Protein AF-A0A5S4TPU6-F1 (afdb_monomer_lite)

pLDDT: mean 85.62, std 13.24, range [44.97, 97.5]

Structure (mmCIF, N/CA/C/O backbone):
data_AF-A0A5S4TPU6-F1
#
_entry.id   AF-A0A5S4TPU6-F1
#
loop_
_atom_site.group_PDB
_atom_site.id
_atom_site.type_symbol
_atom_site.label_atom_id
_atom_site.label_alt_id
_atom_site.label_comp_id
_atom_site.label_asym_id
_atom_site.label_entity_id
_atom_site.label_seq_id
_atom_site.pdbx_PDB_ins_code
_atom_site.Cartn_x
_atom_site.Cartn_y
_atom_site.Cartn_z
_atom_site.occupancy
_atom_site.B_iso_or_equiv
_atom_site.auth_seq_id
_atom_site.auth_comp_id
_atom_site.auth_asym_id
_atom_site.auth_atom_id
_atom_site.pdbx_PDB_model_num
ATOM 1 N N . GLY A 1 1 ? 28.440 6.833 -32.312 1.00 66.94 1 GLY A N 1
ATOM 2 C CA . GLY A 1 1 ? 27.667 8.102 -32.293 1.00 66.94 1 GLY A CA 1
ATOM 3 C C . GLY A 1 1 ? 26.388 7.965 -33.109 1.00 66.94 1 GLY A C 1
ATOM 4 O O . GLY A 1 1 ? 26.181 6.898 -33.676 1.00 66.94 1 GLY A O 1
ATOM 5 N N . LEU A 1 2 ? 25.539 9.002 -33.156 1.00 77.88 2 LEU A N 1
ATOM 6 C CA . LEU A 1 2 ? 24.430 9.099 -34.122 1.00 77.88 2 LEU A CA 1
ATOM 7 C C . LEU A 1 2 ? 24.938 9.774 -35.398 1.00 77.88 2 LEU A C 1
ATOM 9 O O . LEU A 1 2 ? 25.618 10.795 -35.313 1.00 77.88 2 LEU A O 1
ATOM 13 N N . VAL A 1 3 ? 24.615 9.210 -36.559 1.00 82.69 3 VAL A N 1
ATOM 14 C CA . VAL A 1 3 ? 24.991 9.756 -37.869 1.00 82.69 3 VAL A CA 1
ATOM 15 C C . VAL A 1 3 ? 23.750 9.822 -38.749 1.00 82.69 3 VAL A C 1
ATOM 17 O O . VAL A 1 3 ? 23.007 8.849 -38.857 1.00 82.69 3 VAL A O 1
ATOM 20 N N . VAL A 1 4 ? 23.534 10.972 -39.381 1.00 83.69 4 VAL A N 1
ATOM 21 C CA . VAL A 1 4 ? 22.499 11.158 -40.403 1.00 83.69 4 VAL A CA 1
ATOM 22 C C . VAL A 1 4 ? 23.196 11.107 -41.756 1.00 83.69 4 VAL A C 1
ATOM 24 O O . VAL A 1 4 ? 24.053 11.944 -42.033 1.00 83.69 4 VAL A O 1
ATOM 27 N N . ALA A 1 5 ? 22.847 10.131 -42.588 1.00 83.25 5 ALA A N 1
ATOM 28 C CA . ALA A 1 5 ? 23.195 10.147 -44.001 1.00 83.25 5 ALA A CA 1
ATOM 29 C C . ALA A 1 5 ? 22.017 10.742 -44.773 1.00 83.25 5 ALA A C 1
ATOM 31 O O . ALA A 1 5 ? 20.933 10.161 -44.790 1.00 83.25 5 ALA A O 1
ATOM 32 N N . GLU A 1 6 ? 22.226 11.906 -45.377 1.00 81.94 6 GLU A N 1
ATOM 33 C CA . GLU A 1 6 ? 21.249 12.572 -46.236 1.00 81.94 6 GLU A CA 1
ATOM 34 C C . GLU A 1 6 ? 21.681 12.385 -47.691 1.00 81.94 6 GLU A C 1
ATOM 36 O O . GLU A 1 6 ? 22.772 12.800 -48.087 1.00 81.94 6 GLU A O 1
ATOM 41 N N . PHE A 1 7 ? 20.858 11.690 -48.471 1.00 75.25 7 PHE A N 1
ATOM 42 C CA . PHE A 1 7 ? 21.097 11.508 -49.896 1.00 75.25 7 PHE A CA 1
ATOM 43 C C . PHE A 1 7 ? 20.724 12.780 -50.654 1.00 75.25 7 PHE A C 1
ATOM 45 O O . PHE A 1 7 ? 19.767 13.467 -50.296 1.00 75.25 7 PHE A O 1
ATOM 52 N N . ALA A 1 8 ? 21.467 13.062 -51.728 1.00 73.62 8 ALA A N 1
ATOM 53 C CA . ALA A 1 8 ? 21.097 14.108 -52.673 1.00 73.62 8 ALA A CA 1
ATOM 54 C C . ALA A 1 8 ? 19.672 13.874 -53.198 1.00 73.62 8 ALA A C 1
ATOM 56 O O . ALA A 1 8 ? 19.247 12.726 -53.361 1.00 73.62 8 ALA A O 1
ATOM 57 N N . ASP A 1 9 ? 18.962 14.969 -53.463 1.00 71.38 9 ASP A N 1
ATOM 58 C CA . ASP A 1 9 ? 17.591 14.943 -53.959 1.00 71.38 9 ASP A CA 1
ATOM 59 C C . ASP A 1 9 ? 17.445 13.993 -55.150 1.00 71.38 9 ASP A C 1
ATOM 61 O O . ASP A 1 9 ? 18.171 14.084 -56.147 1.00 71.38 9 ASP A O 1
ATOM 65 N N . ARG A 1 10 ? 16.489 13.064 -55.051 1.00 63.84 10 ARG A N 1
ATOM 66 C CA . ARG A 1 10 ? 16.113 12.254 -56.208 1.00 63.84 10 ARG A CA 1
ATOM 67 C C . ARG A 1 10 ? 15.427 13.151 -57.242 1.00 63.84 10 ARG A C 1
ATOM 69 O O . ARG A 1 10 ? 14.552 13.931 -56.864 1.00 63.84 10 ARG A O 1
ATOM 76 N N . PRO A 1 11 ? 15.768 13.031 -58.538 1.00 63.28 11 PRO A N 1
ATOM 77 C CA . PRO A 1 11 ? 15.038 13.743 -59.575 1.00 63.28 11 PRO A CA 1
ATOM 78 C C . PRO A 1 11 ? 13.567 13.318 -59.535 1.00 63.28 11 PRO A C 1
ATOM 80 O O . PRO A 1 11 ? 13.260 12.125 -59.476 1.00 63.28 11 PRO A O 1
ATOM 83 N N . LEU A 1 12 ? 12.669 14.304 -59.537 1.00 65.44 12 LEU A N 1
ATOM 84 C CA . LEU A 1 12 ? 11.228 14.073 -59.546 1.00 65.44 12 LEU A CA 1
ATOM 85 C C . LEU A 1 12 ? 10.822 13.273 -60.800 1.00 65.44 12 LEU A C 1
ATOM 87 O O . LEU A 1 12 ? 11.440 13.434 -61.859 1.00 65.44 12 LEU A O 1
ATOM 91 N N . PRO A 1 13 ? 9.795 12.409 -60.713 1.00 66.44 13 PRO A N 1
ATOM 92 C CA . PRO A 1 13 ? 9.269 11.718 -61.883 1.00 66.44 13 PRO A CA 1
ATOM 93 C C . PRO A 1 13 ? 8.764 12.729 -62.921 1.00 66.44 13 PRO A C 1
ATOM 95 O O . PRO A 1 13 ? 8.229 13.780 -62.574 1.00 66.44 13 PRO A O 1
ATOM 98 N N . ALA A 1 14 ? 8.895 12.393 -64.209 1.00 63.78 14 ALA A N 1
ATOM 99 C CA . ALA A 1 14 ? 8.605 13.305 -65.324 1.00 63.78 14 ALA A CA 1
ATOM 100 C C . ALA A 1 14 ? 7.166 13.868 -65.328 1.00 63.78 14 ALA A C 1
ATOM 102 O O . ALA A 1 14 ? 6.918 14.928 -65.894 1.00 63.78 14 ALA A O 1
ATOM 103 N N . SER A 1 15 ? 6.223 13.179 -64.673 1.00 66.06 15 SER A N 1
ATOM 104 C CA . SER A 1 15 ? 4.839 13.625 -64.464 1.00 66.06 15 SER A CA 1
ATOM 105 C C . SER A 1 15 ? 4.704 14.815 -63.506 1.00 66.06 15 SER A C 1
ATOM 107 O O . SER A 1 15 ? 3.673 15.479 -63.509 1.00 66.06 15 SER A O 1
ATOM 109 N N . GLU A 1 16 ? 5.717 15.066 -62.675 1.00 60.47 16 GLU A N 1
ATOM 110 C CA . GLU A 1 16 ? 5.745 16.113 -61.645 1.00 60.47 16 GLU A CA 1
ATOM 111 C C . GLU A 1 16 ? 6.651 17.300 -62.019 1.00 60.47 16 GLU A C 1
ATOM 113 O O . GLU A 1 16 ? 6.627 18.335 -61.351 1.00 60.47 16 GLU A O 1
ATOM 118 N N . THR A 1 17 ? 7.411 17.194 -63.112 1.00 57.59 17 THR A N 1
ATOM 119 C CA . THR A 1 17 ? 8.199 18.289 -63.695 1.00 57.59 17 THR A CA 1
ATOM 120 C C . THR A 1 17 ? 7.427 18.961 -64.829 1.00 57.59 17 THR A C 1
ATOM 122 O O . THR A 1 17 ? 7.662 18.690 -66.002 1.00 57.59 17 THR A O 1
ATOM 125 N N . SER A 1 18 ? 6.479 19.835 -64.490 1.00 53.41 18 SER A N 1
ATOM 126 C CA . SER A 1 18 ? 5.846 20.741 -65.458 1.00 53.41 18 SER A CA 1
ATOM 127 C C . SER A 1 18 ? 6.774 21.913 -65.810 1.00 53.41 18 SER A C 1
ATOM 129 O O . SER A 1 18 ? 7.416 22.469 -64.921 1.00 53.41 18 SER A O 1
ATOM 131 N N . GLU A 1 19 ? 6.792 22.305 -67.087 1.00 52.91 19 GLU A N 1
ATOM 132 C CA . GLU A 1 19 ? 7.730 23.223 -67.770 1.00 52.91 19 GLU A CA 1
ATOM 133 C C . GLU A 1 19 ? 7.836 24.678 -67.248 1.00 52.91 19 GLU A C 1
ATOM 135 O O . GLU A 1 19 ? 8.513 25.498 -67.861 1.00 52.91 19 GLU A O 1
ATOM 140 N N . GLU A 1 20 ? 7.274 25.028 -66.091 1.00 51.62 20 GLU A N 1
ATOM 141 C CA . GLU A 1 20 ? 7.418 26.365 -65.502 1.00 51.62 20 GLU A CA 1
ATOM 142 C C . GLU A 1 20 ? 7.758 26.305 -64.007 1.00 51.62 20 GLU A C 1
ATOM 144 O O . GLU A 1 20 ? 6.894 26.171 -63.143 1.00 51.62 20 GLU A O 1
ATOM 149 N N . SER A 1 21 ? 9.056 26.423 -63.706 1.00 44.97 21 SER A N 1
ATOM 150 C CA . SER A 1 21 ? 9.660 27.309 -62.689 1.00 44.97 21 SER A CA 1
ATOM 151 C C . SER A 1 21 ? 10.914 26.689 -62.059 1.00 44.97 21 SER A C 1
ATOM 153 O O . SER A 1 21 ? 10.893 25.697 -61.336 1.00 44.97 21 SER A O 1
ATOM 155 N N . ALA A 1 22 ? 12.039 27.346 -62.329 1.00 50.94 22 ALA A N 1
ATOM 156 C CA . ALA A 1 22 ? 13.404 26.928 -62.036 1.00 50.94 22 ALA A CA 1
ATOM 157 C C . ALA A 1 22 ? 13.810 26.899 -60.544 1.00 50.94 22 ALA A C 1
ATOM 159 O O . ALA A 1 22 ? 14.996 26.790 -60.265 1.00 50.94 22 ALA A O 1
ATOM 160 N N . TYR A 1 23 ? 12.887 26.988 -59.580 1.00 48.28 23 TYR A N 1
ATOM 161 C CA . TYR A 1 23 ? 13.225 26.986 -58.146 1.00 48.28 23 TYR A CA 1
ATOM 162 C C . TYR A 1 23 ? 12.092 26.454 -57.260 1.00 48.28 23 TYR A C 1
ATOM 164 O O . TYR A 1 23 ? 11.696 27.094 -56.284 1.00 48.28 23 TYR A O 1
ATOM 172 N N . LYS A 1 24 ? 11.581 25.248 -57.526 1.00 46.81 24 LYS A N 1
ATOM 173 C CA . LYS A 1 24 ? 10.831 24.521 -56.491 1.00 46.81 24 LYS A CA 1
ATOM 174 C C . LYS A 1 24 ? 11.835 23.893 -55.517 1.00 46.81 24 LYS A C 1
ATOM 176 O O . LYS A 1 24 ? 12.079 22.695 -55.543 1.00 46.81 24 LYS A O 1
ATOM 181 N N . SER A 1 25 ? 12.455 24.733 -54.683 1.00 51.75 25 SER A N 1
ATOM 182 C CA . SER A 1 25 ? 13.184 24.283 -53.494 1.00 51.75 25 SER A CA 1
ATOM 183 C C . SER A 1 25 ? 12.167 23.656 -52.552 1.00 51.75 25 SER A C 1
ATOM 185 O O . SER A 1 25 ? 11.483 24.337 -51.790 1.00 51.75 25 SER A O 1
ATOM 187 N N . LYS A 1 26 ? 11.992 22.348 -52.670 1.00 45.94 26 LYS A N 1
ATOM 188 C CA . LYS A 1 26 ? 11.298 21.561 -51.671 1.00 45.94 26 LYS A CA 1
ATOM 189 C C . LYS A 1 26 ? 12.225 20.421 -51.346 1.00 45.94 26 LYS A C 1
ATOM 191 O O . LYS A 1 26 ? 12.328 19.469 -52.106 1.00 45.94 26 LYS A O 1
ATOM 196 N N . ASN A 1 27 ? 12.884 20.574 -50.205 1.00 50.44 27 ASN A N 1
ATOM 197 C CA . ASN A 1 27 ? 13.555 19.534 -49.439 1.00 50.44 27 ASN A CA 1
ATOM 198 C C . ASN A 1 27 ? 12.565 18.386 -49.104 1.00 50.44 27 ASN A C 1
ATOM 200 O O . ASN A 1 27 ? 12.349 18.086 -47.940 1.00 50.44 27 ASN A O 1
ATOM 204 N N . GLU A 1 28 ? 11.897 17.782 -50.083 1.00 53.00 28 GLU A N 1
ATOM 205 C CA . GLU A 1 28 ? 10.903 16.710 -49.927 1.00 53.00 28 GLU A CA 1
ATOM 206 C C . GLU A 1 28 ? 11.363 15.424 -50.639 1.00 53.00 28 GLU A C 1
ATOM 208 O O . GLU A 1 28 ? 10.782 14.366 -50.421 1.00 53.00 28 GLU A O 1
ATOM 213 N N . THR A 1 29 ? 12.428 15.488 -51.450 1.00 56.91 29 THR A N 1
ATOM 214 C CA . THR A 1 29 ? 12.994 14.351 -52.200 1.00 56.91 29 THR A CA 1
ATOM 215 C C . THR A 1 29 ? 14.263 13.752 -51.595 1.00 56.91 29 THR A C 1
ATOM 217 O O . THR A 1 29 ? 14.750 12.733 -52.094 1.00 56.91 29 THR A O 1
ATOM 220 N N . HIS A 1 30 ? 14.815 14.368 -50.550 1.00 67.75 30 HIS A N 1
ATOM 221 C CA . HIS A 1 30 ? 16.015 13.880 -49.882 1.00 67.75 30 HIS A CA 1
ATOM 222 C C . HIS A 1 30 ? 15.663 12.682 -48.985 1.00 67.75 30 HIS A C 1
ATOM 224 O O . HIS A 1 30 ? 14.778 12.741 -48.131 1.00 67.75 30 HIS A O 1
ATOM 230 N N . GLU A 1 31 ? 16.352 11.561 -49.185 1.00 75.81 31 GLU A N 1
ATOM 231 C CA . GLU A 1 31 ? 16.210 10.380 -48.333 1.00 75.81 31 GLU A CA 1
ATOM 232 C C . GLU A 1 31 ? 17.190 10.504 -47.159 1.00 75.81 31 GLU A C 1
ATOM 234 O O . GLU A 1 31 ? 18.369 10.797 -47.365 1.00 75.81 31 GLU A O 1
ATOM 239 N N . ARG A 1 32 ? 16.725 10.296 -45.921 1.00 79.62 32 ARG A N 1
ATOM 240 C CA . ARG A 1 32 ? 17.587 10.289 -44.728 1.00 79.62 32 ARG A CA 1
ATOM 241 C C . ARG A 1 32 ? 17.632 8.899 -44.123 1.00 79.62 32 ARG A C 1
ATOM 243 O O . ARG A 1 32 ? 16.594 8.353 -43.760 1.00 79.62 32 ARG A O 1
ATOM 250 N N . ILE A 1 33 ? 18.835 8.366 -43.943 1.00 83.56 33 ILE A N 1
ATOM 251 C CA . ILE A 1 33 ? 19.066 7.145 -43.170 1.00 83.56 33 ILE A CA 1
ATOM 252 C C . ILE A 1 33 ? 19.789 7.526 -41.883 1.00 83.56 33 ILE A C 1
ATOM 254 O O . ILE A 1 33 ? 20.829 8.187 -41.904 1.00 83.56 33 ILE A O 1
ATOM 258 N N . LEU A 1 34 ? 19.223 7.108 -40.754 1.00 83.00 34 LEU A N 1
ATOM 259 C CA . LEU A 1 34 ? 19.824 7.309 -39.446 1.00 83.00 34 LEU A CA 1
ATOM 260 C C . LEU A 1 34 ? 20.618 6.067 -39.039 1.00 83.00 34 LEU A C 1
ATOM 262 O O . LEU A 1 34 ? 20.080 4.962 -39.002 1.00 83.00 34 LEU A O 1
ATOM 266 N N . PHE A 1 35 ? 21.876 6.266 -38.672 1.00 84.75 35 PHE A N 1
ATOM 267 C CA . PHE A 1 35 ? 22.748 5.235 -38.129 1.00 84.75 35 PHE A CA 1
ATOM 268 C C . PHE A 1 35 ? 23.050 5.527 -36.660 1.00 84.75 35 PHE A C 1
ATOM 270 O O . PHE A 1 35 ? 23.256 6.676 -36.265 1.00 84.75 35 PHE A O 1
ATOM 277 N N . SER A 1 36 ? 23.118 4.473 -35.850 1.00 82.88 36 SER A N 1
ATOM 278 C CA . SER A 1 36 ? 23.549 4.541 -34.456 1.00 82.88 36 SER A CA 1
ATOM 279 C C . SER A 1 36 ? 24.530 3.414 -34.172 1.00 82.88 36 SER A C 1
ATOM 281 O O . SER A 1 36 ? 24.251 2.256 -34.456 1.00 82.88 36 SER A O 1
ATOM 283 N N . GLU A 1 37 ? 25.667 3.756 -33.576 1.00 84.44 37 GLU A N 1
ATOM 284 C CA . GLU A 1 37 ? 26.643 2.780 -33.065 1.00 84.44 37 GLU A CA 1
ATOM 285 C C . GLU A 1 37 ? 26.227 2.197 -31.702 1.00 84.44 37 GLU A C 1
ATOM 287 O O . GLU A 1 37 ? 26.718 1.156 -31.286 1.00 84.44 37 GLU A O 1
ATOM 292 N N . LYS A 1 38 ? 25.321 2.878 -30.988 1.00 80.88 38 LYS A N 1
ATOM 293 C CA . LYS A 1 38 ? 24.790 2.441 -29.690 1.00 80.88 38 LYS A CA 1
ATOM 294 C C . LYS A 1 38 ? 23.363 1.931 -29.849 1.00 80.88 38 LYS A C 1
ATOM 296 O O . LYS A 1 38 ? 22.637 2.401 -30.728 1.00 80.88 38 LYS A O 1
ATOM 301 N N . PHE A 1 39 ? 22.929 1.049 -28.952 1.00 83.06 39 PHE A N 1
ATOM 302 C CA . PHE A 1 39 ? 21.532 0.629 -28.865 1.00 83.06 39 PHE A CA 1
ATOM 303 C C . PHE A 1 39 ? 20.665 1.782 -28.335 1.00 83.06 39 PHE A C 1
ATOM 305 O O . PHE A 1 39 ? 20.431 1.918 -27.136 1.00 83.06 39 PHE A O 1
ATOM 312 N N . ALA A 1 40 ? 20.245 2.659 -29.244 1.00 86.06 40 ALA A N 1
ATOM 313 C CA . ALA A 1 40 ? 19.492 3.869 -28.958 1.00 86.06 40 ALA A CA 1
ATOM 314 C C . ALA A 1 40 ? 18.261 3.948 -29.863 1.00 86.06 40 ALA A C 1
ATOM 316 O O . ALA A 1 40 ? 18.354 3.730 -31.071 1.00 86.06 40 ALA A O 1
ATOM 317 N N . CYS A 1 41 ? 17.111 4.290 -29.289 1.00 83.19 41 CYS A N 1
ATOM 318 C CA . CYS A 1 41 ? 15.904 4.574 -30.042 1.00 83.19 41 CYS A CA 1
ATOM 319 C C . CYS A 1 41 ? 16.051 5.929 -30.758 1.00 83.19 41 CYS A C 1
ATOM 321 O O . CYS A 1 41 ? 16.256 6.945 -30.087 1.00 83.19 41 CYS A O 1
ATOM 323 N N . PRO A 1 42 ? 15.895 5.984 -32.092 1.00 76.94 42 PRO A N 1
ATOM 324 C CA . PRO A 1 42 ? 16.083 7.207 -32.873 1.00 76.94 42 PRO A CA 1
ATOM 325 C C . PRO A 1 42 ? 14.999 8.270 -32.649 1.00 76.94 42 PRO A C 1
ATOM 327 O O . PRO A 1 42 ? 15.201 9.428 -32.996 1.00 76.94 42 PRO A O 1
ATOM 330 N N . VAL A 1 43 ? 13.852 7.882 -32.081 1.00 81.06 43 VAL A N 1
ATOM 331 C CA . VAL A 1 43 ? 12.702 8.772 -31.857 1.00 81.06 43 VAL A CA 1
ATOM 332 C C . VAL A 1 43 ? 12.678 9.301 -30.426 1.00 81.06 43 VAL A C 1
ATOM 334 O O . VAL A 1 43 ? 12.482 10.491 -30.209 1.00 81.06 43 VAL A O 1
ATOM 337 N N . SER A 1 44 ? 12.876 8.421 -29.440 1.00 83.38 44 SER A N 1
ATOM 338 C CA . SER A 1 44 ? 12.760 8.773 -28.020 1.00 83.38 44 SER A CA 1
ATOM 339 C C . SER A 1 44 ? 14.095 9.070 -27.341 1.00 83.38 44 SER A C 1
ATOM 341 O O . SER A 1 44 ? 14.102 9.543 -26.208 1.00 83.38 44 SER A O 1
ATOM 343 N N . GLY A 1 45 ? 15.226 8.750 -27.979 1.00 82.00 45 GLY A N 1
ATOM 344 C CA . GLY A 1 45 ? 16.554 8.866 -27.370 1.00 82.00 45 GLY A CA 1
ATOM 345 C C . GLY A 1 45 ? 16.822 7.853 -26.251 1.00 82.00 45 GLY A C 1
ATOM 346 O O . GLY A 1 45 ? 17.877 7.910 -25.624 1.00 82.00 45 GLY A O 1
ATOM 347 N N . PHE A 1 46 ? 15.895 6.919 -25.998 1.00 85.06 46 PHE A N 1
ATOM 348 C CA . PHE A 1 46 ? 16.075 5.848 -25.021 1.00 85.06 46 PHE A CA 1
ATOM 349 C C . PHE A 1 46 ? 17.261 4.971 -25.415 1.00 85.06 46 PHE A C 1
ATOM 351 O O . PHE A 1 46 ? 17.310 4.480 -26.541 1.00 85.06 46 PHE A O 1
ATOM 358 N N . THR A 1 47 ? 18.199 4.760 -24.497 1.00 85.25 47 THR A N 1
ATOM 359 C CA . THR A 1 47 ? 19.371 3.918 -24.726 1.00 85.25 47 THR A CA 1
ATOM 360 C C . THR A 1 47 ? 19.356 2.724 -23.790 1.00 85.25 47 THR A C 1
ATOM 362 O O . THR A 1 47 ? 18.957 2.833 -22.632 1.00 85.25 47 THR A O 1
ATOM 365 N N . ILE A 1 48 ? 19.800 1.579 -24.297 1.00 83.25 48 ILE A N 1
ATOM 366 C CA . ILE A 1 48 ? 20.089 0.410 -23.470 1.00 83.25 48 ILE A CA 1
ATOM 367 C C . ILE A 1 48 ? 21.605 0.215 -23.378 1.00 83.25 48 ILE A C 1
ATOM 369 O O . ILE A 1 48 ? 22.329 0.547 -24.326 1.00 83.25 48 ILE A O 1
ATOM 373 N N . PRO A 1 49 ? 22.101 -0.296 -22.239 1.00 82.56 49 PRO A N 1
ATOM 374 C CA . PRO A 1 49 ? 23.488 -0.724 -22.122 1.00 82.56 49 PRO A CA 1
ATOM 375 C C . PRO A 1 49 ? 23.795 -1.861 -23.106 1.00 82.56 49 PRO A C 1
ATOM 377 O O . PRO A 1 49 ? 22.894 -2.462 -23.695 1.00 82.56 49 PRO A O 1
ATOM 380 N N . GLU A 1 50 ? 25.081 -2.155 -23.295 1.00 86.06 50 GLU A N 1
ATOM 381 C CA . GLU A 1 50 ? 25.496 -3.288 -24.123 1.00 86.06 50 GLU A CA 1
ATOM 382 C C . GLU A 1 50 ? 24.877 -4.593 -23.625 1.00 86.06 50 GLU A C 1
ATOM 384 O O . GLU A 1 50 ? 24.838 -4.863 -22.425 1.00 86.06 50 GLU A O 1
ATOM 389 N N . ILE A 1 51 ? 24.377 -5.398 -24.563 1.00 88.81 51 ILE A N 1
ATOM 390 C CA . ILE A 1 51 ? 23.672 -6.638 -24.255 1.00 88.81 51 ILE A CA 1
ATOM 391 C C . ILE A 1 51 ? 24.682 -7.672 -23.758 1.00 88.81 51 ILE A C 1
ATOM 393 O O . ILE A 1 51 ? 25.354 -8.343 -24.537 1.00 88.81 51 ILE A O 1
ATOM 397 N N . GLU A 1 52 ? 24.752 -7.820 -22.442 1.00 91.38 52 GLU A N 1
ATOM 398 C CA . GLU A 1 52 ? 25.586 -8.807 -21.769 1.00 91.38 52 GLU A CA 1
ATOM 399 C C . GLU A 1 52 ? 24.712 -9.792 -20.979 1.00 91.38 52 GLU A C 1
ATOM 401 O O . GLU A 1 52 ? 23.680 -9.395 -20.429 1.00 91.38 52 GLU A O 1
ATOM 406 N N . PRO A 1 53 ? 25.130 -11.062 -20.813 1.00 90.94 53 PRO A N 1
ATOM 407 C CA . PRO A 1 53 ? 24.359 -12.057 -20.062 1.00 90.94 53 PRO A CA 1
ATOM 408 C C . PRO A 1 53 ? 23.966 -11.614 -18.642 1.00 90.94 53 PRO A C 1
ATOM 410 O O . PRO A 1 53 ? 22.912 -12.000 -18.141 1.00 90.94 53 PRO A O 1
ATOM 413 N N . ARG A 1 54 ? 24.782 -10.766 -17.995 1.00 90.69 54 ARG A N 1
ATOM 414 C CA . ARG A 1 54 ? 24.518 -10.257 -16.639 1.00 90.69 54 ARG A CA 1
ATOM 415 C C . ARG A 1 54 ? 23.283 -9.360 -16.537 1.00 90.69 54 ARG A C 1
ATOM 417 O O . ARG A 1 54 ? 22.691 -9.319 -15.465 1.00 90.69 54 ARG A O 1
ATOM 424 N N . LEU A 1 55 ? 22.871 -8.702 -17.625 1.00 89.00 55 LEU A N 1
ATOM 425 C CA . LEU A 1 55 ? 21.651 -7.884 -17.657 1.00 89.00 55 LEU A CA 1
ATOM 426 C C . LEU A 1 55 ? 20.377 -8.726 -17.548 1.00 89.00 55 LEU A C 1
ATOM 428 O O . LEU A 1 55 ? 19.333 -8.216 -17.163 1.00 89.00 55 LEU A O 1
ATOM 432 N N . PHE A 1 56 ? 20.461 -10.018 -17.862 1.00 91.75 56 PHE A N 1
ATOM 433 C CA . PHE A 1 56 ? 19.334 -10.949 -17.785 1.00 91.75 56 PHE A CA 1
ATOM 434 C C . PHE A 1 56 ? 19.354 -11.794 -16.506 1.00 91.75 56 PHE A C 1
ATOM 436 O O . PHE A 1 56 ? 18.504 -12.662 -16.319 1.00 91.75 56 PHE A O 1
ATOM 443 N N . SER A 1 57 ? 20.328 -11.565 -15.623 1.00 93.50 57 SER A N 1
ATOM 444 C CA . SER A 1 57 ? 20.421 -12.258 -14.344 1.00 93.50 57 SER A CA 1
ATOM 445 C C . SER A 1 57 ? 19.725 -11.442 -13.262 1.00 93.50 57 SER A C 1
ATOM 447 O O . SER A 1 57 ? 20.229 -10.403 -12.845 1.00 93.50 57 SER A O 1
ATOM 449 N N . PHE A 1 58 ? 18.607 -11.952 -12.747 1.00 94.12 58 PHE A N 1
ATOM 450 C CA . PHE A 1 58 ? 17.934 -11.379 -11.575 1.00 94.12 58 PHE A CA 1
ATOM 451 C C . PHE A 1 58 ? 18.768 -11.504 -10.288 1.00 94.12 58 PHE A C 1
ATOM 453 O O . PHE A 1 58 ? 18.513 -10.797 -9.325 1.00 94.12 58 PHE A O 1
ATOM 460 N N . ASN A 1 59 ? 19.794 -12.363 -10.285 1.00 93.44 59 ASN A N 1
ATOM 461 C CA . ASN A 1 59 ? 20.767 -12.483 -9.195 1.00 93.44 59 ASN A CA 1
ATOM 462 C C . ASN A 1 59 ? 21.932 -11.487 -9.325 1.00 93.44 59 ASN A C 1
ATOM 464 O O . ASN A 1 59 ? 22.890 -11.551 -8.557 1.00 93.44 59 ASN A O 1
ATOM 468 N N . ASN A 1 60 ? 21.914 -10.616 -10.337 1.00 93.19 60 ASN A N 1
ATOM 469 C CA . ASN A 1 60 ? 22.928 -9.596 -10.540 1.00 93.19 60 ASN A CA 1
ATOM 470 C C . ASN A 1 60 ? 22.286 -8.204 -10.410 1.00 93.19 60 ASN A C 1
ATOM 472 O O . ASN A 1 60 ? 21.308 -7.949 -11.109 1.00 93.19 60 ASN A O 1
ATOM 476 N N . PRO A 1 61 ? 22.848 -7.275 -9.614 1.00 90.94 61 PRO A N 1
ATOM 477 C CA . PRO A 1 61 ? 22.313 -5.917 -9.481 1.00 90.94 61 PRO A CA 1
ATOM 478 C C . PRO A 1 61 ? 22.110 -5.173 -10.811 1.00 90.94 61 PRO A C 1
ATOM 480 O O . PRO A 1 61 ? 21.237 -4.319 -10.902 1.00 90.94 61 PRO A O 1
ATOM 483 N N . PHE A 1 62 ? 22.886 -5.499 -11.853 1.00 89.81 62 PHE A N 1
ATOM 484 C CA . PHE A 1 62 ? 22.736 -4.903 -13.186 1.00 89.81 62 PHE A CA 1
ATOM 485 C C . PHE A 1 62 ? 21.485 -5.386 -13.944 1.00 89.81 62 PHE A C 1
ATOM 487 O O . PHE A 1 62 ? 21.019 -4.676 -14.830 1.00 89.81 62 PHE A O 1
ATOM 494 N N . GLY A 1 63 ? 20.967 -6.579 -13.633 1.00 91.31 63 GLY A N 1
ATOM 495 C CA . GLY A 1 63 ? 19.767 -7.160 -14.254 1.00 91.31 63 GLY A CA 1
ATOM 496 C C . GLY A 1 63 ? 18.558 -7.265 -13.318 1.00 91.31 63 GLY A C 1
ATOM 497 O O . GLY A 1 63 ? 17.443 -7.536 -13.765 1.00 91.31 63 GLY A O 1
ATOM 498 N N . ALA A 1 64 ? 18.757 -7.059 -12.018 1.00 94.88 64 ALA A N 1
ATOM 499 C CA . ALA A 1 64 ? 17.709 -7.121 -11.014 1.00 94.88 64 ALA A CA 1
ATOM 500 C C . ALA A 1 64 ? 16.747 -5.927 -11.121 1.00 94.88 64 ALA A C 1
ATOM 502 O O . ALA A 1 64 ? 17.145 -4.783 -11.348 1.00 94.88 64 ALA A O 1
ATOM 503 N N . CYS A 1 65 ? 15.454 -6.184 -10.908 1.00 93.81 65 CYS A N 1
ATOM 504 C CA . CYS A 1 65 ? 14.469 -5.114 -10.781 1.00 93.81 65 CYS A CA 1
ATOM 505 C C . CYS A 1 65 ? 14.754 -4.309 -9.498 1.00 93.81 65 CYS A C 1
ATOM 507 O O . CYS A 1 65 ? 14.770 -4.908 -8.423 1.00 93.81 65 CYS A O 1
ATOM 509 N N . PRO A 1 66 ? 14.898 -2.973 -9.559 1.00 91.75 66 PRO A N 1
ATOM 510 C CA . PRO A 1 66 ? 15.270 -2.160 -8.397 1.00 91.75 66 PRO A CA 1
ATOM 511 C C . PRO A 1 66 ? 14.188 -2.116 -7.310 1.00 91.75 66 PRO A C 1
ATOM 513 O O . PRO A 1 66 ? 14.471 -1.782 -6.165 1.00 91.75 66 PRO A O 1
ATOM 516 N N . THR A 1 67 ? 12.938 -2.436 -7.648 1.00 93.94 67 THR A N 1
ATOM 517 C CA . THR A 1 67 ? 11.816 -2.378 -6.704 1.00 93.94 67 THR A CA 1
ATOM 518 C C . THR A 1 67 ? 11.681 -3.656 -5.875 1.00 93.94 67 THR A C 1
ATOM 520 O O . THR A 1 67 ? 11.189 -3.609 -4.751 1.00 93.94 67 THR A O 1
ATOM 523 N N . CYS A 1 68 ? 12.068 -4.813 -6.416 1.00 94.94 68 CYS A N 1
ATOM 524 C CA . CYS A 1 68 ? 11.961 -6.106 -5.727 1.00 94.94 68 CYS A CA 1
ATOM 525 C C . CYS A 1 68 ? 13.302 -6.833 -5.577 1.00 94.94 68 CYS A C 1
ATOM 527 O O . CYS A 1 68 ? 13.314 -7.986 -5.161 1.00 94.94 68 CYS A O 1
ATOM 529 N N . ASP A 1 69 ? 14.407 -6.179 -5.937 1.00 92.56 69 ASP A N 1
ATOM 530 C CA . ASP A 1 69 ? 15.773 -6.707 -5.877 1.00 92.56 69 ASP A CA 1
ATOM 531 C C . ASP A 1 69 ? 15.922 -8.077 -6.564 1.00 92.56 69 ASP A C 1
ATOM 533 O O . ASP A 1 69 ? 16.553 -9.004 -6.068 1.00 92.56 69 ASP A O 1
ATOM 537 N N . GLY A 1 70 ? 15.232 -8.245 -7.698 1.00 94.50 70 GLY A N 1
ATOM 538 C CA . GLY A 1 70 ? 15.249 -9.496 -8.462 1.00 94.50 70 GLY A CA 1
ATOM 539 C C . GLY A 1 70 ? 14.441 -10.656 -7.859 1.00 94.50 70 GLY A C 1
ATOM 540 O O . GLY A 1 70 ? 14.374 -11.715 -8.476 1.00 94.50 70 GLY A O 1
ATOM 541 N N . LEU A 1 71 ? 13.760 -10.472 -6.720 1.00 95.50 71 LEU A N 1
ATOM 542 C CA . LEU A 1 71 ? 12.931 -11.513 -6.090 1.00 95.50 71 LEU A CA 1
ATOM 543 C C . LEU A 1 71 ? 11.643 -11.828 -6.866 1.00 95.50 71 LEU A C 1
ATOM 545 O O . LEU A 1 71 ? 11.044 -12.884 -6.671 1.00 95.50 71 LEU A O 1
ATOM 549 N N . GLY A 1 72 ? 11.159 -10.887 -7.682 1.00 95.12 72 GLY A N 1
ATOM 550 C CA . GLY A 1 72 ? 9.911 -11.032 -8.444 1.00 95.12 72 GLY A CA 1
ATOM 551 C C . GLY A 1 72 ? 8.629 -10.986 -7.601 1.00 95.12 72 GLY A C 1
ATOM 552 O O . GLY A 1 72 ? 7.538 -11.146 -8.138 1.00 95.12 72 GLY A O 1
ATOM 553 N N . SER A 1 73 ? 8.737 -10.746 -6.292 1.00 94.25 73 SER A N 1
ATOM 554 C CA . SER A 1 73 ? 7.605 -10.610 -5.374 1.00 94.25 73 SER A CA 1
ATOM 555 C C . SER A 1 73 ? 7.880 -9.537 -4.322 1.00 94.25 73 SER A C 1
ATOM 557 O O . SER A 1 73 ? 9.030 -9.194 -4.050 1.00 94.25 73 SER A O 1
ATOM 559 N N . GLN A 1 74 ? 6.814 -8.993 -3.738 1.00 93.19 74 GLN A N 1
ATOM 560 C CA . GLN A 1 74 ? 6.882 -8.031 -2.642 1.00 93.19 74 GLN A CA 1
ATOM 561 C C . GLN A 1 74 ? 5.925 -8.443 -1.532 1.00 93.19 74 GLN A C 1
ATOM 563 O O . GLN A 1 74 ? 4.876 -9.036 -1.782 1.00 93.19 74 GLN A O 1
ATOM 568 N N . ARG A 1 75 ? 6.294 -8.121 -0.292 1.00 93.00 75 ARG A N 1
ATOM 569 C CA . ARG A 1 75 ? 5.416 -8.311 0.860 1.00 93.00 75 ARG A CA 1
ATOM 570 C C . ARG A 1 75 ? 4.537 -7.078 1.004 1.00 93.00 75 ARG A C 1
ATOM 572 O O . ARG A 1 75 ? 5.052 -5.978 1.176 1.00 93.00 75 ARG A O 1
ATOM 579 N N . ALA A 1 76 ? 3.231 -7.287 0.957 1.00 92.38 76 ALA A N 1
ATOM 580 C CA . ALA A 1 76 ? 2.228 -6.268 1.216 1.00 92.38 76 ALA A CA 1
ATOM 581 C C . ALA A 1 76 ? 1.320 -6.723 2.363 1.00 92.38 76 ALA A C 1
ATOM 583 O O . ALA A 1 76 ? 1.220 -7.918 2.650 1.00 92.38 76 ALA A O 1
ATOM 584 N N . ILE A 1 77 ? 0.679 -5.762 3.026 1.00 94.06 77 ILE A N 1
ATOM 585 C CA . ILE A 1 77 ? -0.367 -6.046 4.010 1.00 94.06 77 ILE A CA 1
ATOM 586 C C . ILE A 1 77 ? -1.663 -6.319 3.242 1.00 94.06 77 ILE A C 1
ATOM 588 O O . ILE A 1 77 ? -2.058 -5.510 2.404 1.00 94.06 77 ILE A O 1
ATOM 592 N N . ASP A 1 78 ? -2.305 -7.445 3.537 1.00 94.44 78 ASP A N 1
ATOM 593 C CA . ASP A 1 78 ? -3.614 -7.816 2.996 1.00 94.44 78 ASP A CA 1
ATOM 594 C C . ASP A 1 78 ? -4.709 -7.416 3.991 1.00 94.44 78 ASP A C 1
ATOM 596 O O . ASP A 1 78 ? -4.685 -7.832 5.151 1.00 94.44 78 ASP A O 1
ATOM 600 N N . GLU A 1 79 ? -5.668 -6.611 3.541 1.00 93.38 79 GLU A N 1
ATOM 601 C CA . GLU A 1 79 ? -6.796 -6.149 4.356 1.00 93.38 79 GLU A CA 1
ATOM 602 C C . GLU A 1 79 ? -7.644 -7.318 4.874 1.00 93.38 79 GLU A C 1
ATOM 604 O O . GLU A 1 79 ? -8.084 -7.284 6.022 1.00 93.38 79 GLU A O 1
ATOM 609 N N . ASN A 1 80 ? -7.771 -8.400 4.097 1.00 93.75 80 ASN A N 1
ATOM 610 C CA . ASN A 1 80 ? -8.510 -9.598 4.506 1.00 93.75 80 ASN A CA 1
ATOM 611 C C . ASN A 1 80 ? -7.818 -10.345 5.653 1.00 93.75 80 ASN A C 1
ATOM 613 O O . ASN A 1 80 ? -8.447 -11.110 6.374 1.00 93.75 80 ASN A O 1
ATOM 617 N N . LEU A 1 81 ? -6.510 -10.142 5.836 1.00 94.94 81 LEU A N 1
ATOM 618 C CA . LEU A 1 81 ? -5.777 -10.680 6.984 1.00 94.94 81 LEU A CA 1
ATOM 619 C C . LEU A 1 81 ? -5.796 -9.721 8.181 1.00 94.94 81 LEU A C 1
ATOM 621 O O . LEU A 1 81 ? -5.614 -10.159 9.318 1.00 94.94 81 LEU A O 1
ATOM 625 N N . VAL A 1 82 ? -6.021 -8.425 7.947 1.00 95.62 82 VAL A N 1
ATOM 626 C CA . VAL A 1 82 ? -6.229 -7.430 9.010 1.00 95.62 82 VAL A CA 1
ATOM 627 C C . VAL A 1 82 ? -7.612 -7.603 9.639 1.00 95.62 82 VAL A C 1
ATOM 629 O O . VAL A 1 82 ? -7.720 -7.562 10.866 1.00 95.62 82 VAL A O 1
ATOM 632 N N . VAL A 1 83 ? -8.635 -7.850 8.818 1.00 96.44 83 VAL A N 1
ATOM 633 C CA . VAL A 1 83 ? -10.012 -8.140 9.240 1.00 96.44 83 VAL A CA 1
ATOM 634 C C . VAL A 1 83 ? -10.427 -9.521 8.716 1.00 96.44 83 VAL A C 1
ATOM 636 O O . VAL A 1 83 ? -11.091 -9.617 7.687 1.00 96.44 83 VAL A O 1
ATOM 639 N N . PRO A 1 84 ? -10.017 -10.611 9.393 1.00 95.19 84 PRO A N 1
ATOM 640 C CA . PRO A 1 84 ? -10.288 -11.974 8.932 1.00 95.19 84 PRO A CA 1
ATOM 641 C C . PRO A 1 84 ? -11.752 -12.402 9.093 1.00 95.19 84 PRO A C 1
ATOM 643 O O . PRO A 1 84 ? -12.202 -13.295 8.380 1.00 95.19 84 PRO A O 1
ATOM 646 N N . ASP A 1 85 ? -12.481 -11.793 10.033 1.00 95.38 85 ASP A N 1
ATOM 647 C CA . ASP A 1 85 ? -13.921 -11.9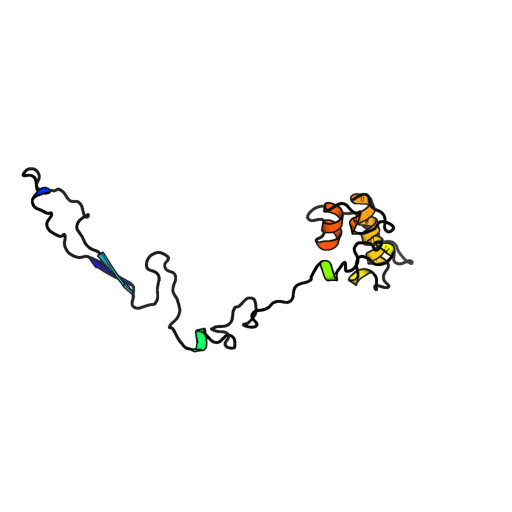88 10.221 1.00 95.38 85 ASP A CA 1
ATOM 648 C C . ASP A 1 85 ? -14.616 -10.626 10.302 1.00 95.38 85 ASP A C 1
ATOM 650 O O . ASP A 1 85 ? -14.536 -9.918 11.308 1.00 95.38 85 ASP A O 1
ATOM 654 N N . ASP A 1 86 ? -15.312 -10.264 9.228 1.00 94.19 86 ASP A N 1
ATOM 655 C CA . ASP A 1 86 ? -16.056 -9.011 9.109 1.00 94.19 86 ASP A CA 1
ATOM 656 C C . ASP A 1 86 ? -17.384 -9.013 9.895 1.00 94.19 86 ASP A C 1
ATOM 658 O O . ASP A 1 86 ? -18.000 -7.959 10.093 1.00 94.19 86 ASP A O 1
ATOM 662 N N . ASN A 1 87 ? -17.818 -10.182 10.387 1.00 96.31 87 ASN A N 1
ATOM 663 C CA . ASN A 1 87 ? -19.005 -10.342 11.225 1.00 96.31 87 ASN A CA 1
ATOM 664 C C . ASN A 1 87 ? -18.713 -10.154 12.712 1.00 96.31 87 ASN A C 1
ATOM 666 O O . ASN A 1 87 ? -19.665 -10.041 13.495 1.00 96.31 87 ASN A O 1
ATOM 670 N N . ALA A 1 88 ? -17.438 -10.134 13.100 1.00 95.75 88 ALA A N 1
ATOM 671 C CA . ALA A 1 88 ? -17.023 -9.818 14.453 1.00 95.75 88 ALA A CA 1
ATOM 672 C C . ALA A 1 88 ? -17.263 -8.334 14.753 1.00 95.75 88 ALA A C 1
ATOM 674 O O . ALA A 1 88 ? -17.199 -7.469 13.871 1.00 95.75 88 ALA A O 1
ATOM 675 N N . THR A 1 89 ? -17.540 -8.028 16.020 1.00 96.81 89 THR A N 1
ATOM 676 C CA . THR A 1 89 ? -17.616 -6.637 16.467 1.00 96.81 89 THR A CA 1
ATOM 677 C C . THR A 1 89 ? -16.216 -6.045 16.602 1.00 96.81 89 THR A C 1
ATOM 679 O O . THR A 1 89 ? -15.235 -6.765 16.814 1.00 96.81 89 THR A O 1
ATOM 682 N N . LEU A 1 90 ? -16.099 -4.719 16.514 1.00 94.62 90 LEU A N 1
ATOM 683 C CA . LEU A 1 90 ? -14.818 -4.043 16.754 1.00 94.62 90 LEU A CA 1
ATOM 684 C C . LEU A 1 90 ? -14.257 -4.360 18.153 1.00 94.62 90 LEU A C 1
ATOM 686 O O . LEU A 1 90 ? -13.047 -4.513 18.312 1.00 94.62 90 LEU A O 1
ATOM 690 N N . ARG A 1 91 ? -15.132 -4.506 19.157 1.00 93.69 91 ARG A N 1
ATOM 691 C CA . ARG A 1 91 ? -14.780 -4.891 20.531 1.00 93.69 91 ARG A CA 1
ATOM 692 C C . ARG A 1 91 ? -14.289 -6.331 20.636 1.00 93.69 91 ARG A C 1
ATOM 694 O O . ARG A 1 91 ? -13.356 -6.580 21.391 1.00 93.69 91 ARG A O 1
ATOM 701 N N . ASP A 1 92 ? -14.893 -7.245 19.883 1.00 93.56 92 ASP A N 1
ATOM 702 C CA . ASP A 1 92 ? -14.511 -8.664 19.868 1.00 93.56 92 ASP A CA 1
ATOM 703 C C . ASP A 1 92 ? -13.276 -8.933 18.996 1.00 93.56 92 ASP A C 1
ATOM 705 O O . ASP A 1 92 ? -12.858 -10.078 18.830 1.00 93.56 92 ASP A O 1
ATOM 709 N N . GLY A 1 93 ? -12.656 -7.876 18.465 1.00 92.94 93 GLY A N 1
ATOM 710 C CA . GLY A 1 93 ? -11.373 -7.969 17.793 1.00 92.94 93 GLY A CA 1
ATOM 711 C C . GLY A 1 93 ? -11.453 -8.165 16.285 1.00 92.94 93 GLY A C 1
ATOM 712 O O . GLY A 1 93 ? -10.558 -8.797 15.726 1.00 92.94 93 GLY A O 1
ATOM 713 N N . ALA A 1 94 ? -12.467 -7.593 15.623 1.00 95.50 94 ALA A N 1
ATOM 714 C CA . ALA A 1 94 ? -12.552 -7.585 14.159 1.00 95.50 94 ALA A CA 1
ATOM 715 C C . ALA A 1 94 ? -11.248 -7.093 13.494 1.00 95.50 94 ALA A C 1
ATOM 717 O O . ALA A 1 94 ? -10.795 -7.678 12.517 1.00 95.50 94 ALA A O 1
ATOM 718 N N . VAL A 1 95 ? -10.589 -6.077 14.068 1.00 95.94 95 VAL A N 1
ATOM 719 C CA . VAL A 1 95 ? -9.248 -5.633 13.644 1.00 95.94 95 VAL A CA 1
ATOM 720 C C . VAL A 1 95 ? -8.185 -6.469 14.362 1.00 95.94 95 VAL A C 1
ATOM 722 O O . VAL A 1 95 ? -7.732 -6.137 15.463 1.00 95.94 95 VAL A O 1
ATOM 725 N N . SER A 1 96 ? -7.775 -7.571 13.734 1.00 94.62 96 SER A N 1
ATOM 726 C CA . SER A 1 96 ? -6.945 -8.616 14.350 1.00 94.62 96 SER A CA 1
ATOM 727 C C . SER A 1 96 ? -5.618 -8.117 14.949 1.00 94.62 96 SER A C 1
ATOM 729 O O . SER A 1 96 ? -5.298 -8.503 16.081 1.00 94.62 96 SER A O 1
ATOM 731 N N . PRO A 1 97 ? -4.847 -7.225 14.283 1.00 93.12 97 PRO A N 1
ATOM 732 C CA . PRO A 1 97 ? -3.593 -6.716 14.842 1.00 93.12 97 PRO A CA 1
ATOM 733 C C . PRO A 1 97 ? -3.784 -5.888 16.118 1.00 93.12 97 PRO A C 1
ATOM 735 O O . PRO A 1 97 ? -2.872 -5.800 16.937 1.00 93.12 97 PRO A O 1
ATOM 738 N N . TRP A 1 98 ? -4.956 -5.273 16.293 1.00 93.44 98 TRP A N 1
ATOM 739 C CA . TRP A 1 98 ? -5.255 -4.401 17.432 1.00 93.44 98 TRP A CA 1
ATOM 740 C C . TRP A 1 98 ? -5.917 -5.167 18.576 1.00 93.44 98 TRP A C 1
ATOM 742 O O . TRP A 1 98 ? -5.680 -4.851 19.739 1.00 93.44 98 TRP A O 1
ATOM 752 N N . ALA A 1 99 ? -6.672 -6.220 18.257 1.00 88.81 99 ALA A N 1
ATOM 753 C CA . ALA A 1 99 ? -7.401 -7.050 19.213 1.00 88.81 99 ALA A CA 1
ATOM 754 C C . ALA A 1 99 ? -6.518 -7.680 20.303 1.00 88.81 99 ALA A C 1
ATOM 756 O O . ALA A 1 99 ? -6.958 -7.876 21.432 1.00 88.81 99 ALA A O 1
ATOM 757 N N . LYS A 1 100 ? -5.267 -8.019 19.968 1.00 84.25 100 LYS A N 1
ATOM 758 C CA . LYS A 1 100 ? -4.320 -8.670 20.891 1.00 84.25 100 LYS A CA 1
ATOM 759 C C . LYS A 1 100 ? -3.482 -7.685 21.707 1.00 84.25 100 LYS A C 1
ATOM 761 O O . LYS A 1 100 ? -2.664 -8.115 22.518 1.00 84.25 100 LYS A O 1
ATOM 766 N N . SER A 1 101 ? -3.638 -6.383 21.473 1.00 86.25 101 SER A N 1
ATOM 767 C CA . SER A 1 101 ? -2.901 -5.370 22.218 1.00 86.25 101 SER A CA 1
ATOM 768 C C . SER A 1 101 ? -3.457 -5.242 23.633 1.00 86.25 101 SER A C 1
ATOM 770 O O . SER A 1 101 ? -4.662 -5.137 23.833 1.00 86.25 101 SER A O 1
ATOM 772 N N . THR A 1 102 ? -2.571 -5.207 24.625 1.00 84.06 102 THR A N 1
ATOM 773 C CA . THR A 1 102 ? -2.928 -4.930 26.024 1.00 84.06 102 THR A CA 1
ATOM 774 C C . THR A 1 102 ? -3.091 -3.436 26.309 1.00 84.06 102 THR A C 1
ATOM 776 O O . THR A 1 102 ? -3.559 -3.069 27.384 1.00 84.06 102 THR A O 1
ATOM 779 N N . SER A 1 103 ? -2.697 -2.568 25.370 1.00 87.62 103 SER A N 1
ATOM 780 C CA . SER A 1 103 ? -2.797 -1.117 25.521 1.00 87.62 103 SER A CA 1
ATOM 781 C C . SER A 1 103 ? -4.210 -0.618 25.190 1.00 87.62 103 SER A C 1
ATOM 783 O O . SER A 1 103 ? -4.743 -0.985 24.137 1.00 87.62 103 SER A O 1
ATOM 785 N N . PRO A 1 104 ? -4.792 0.286 26.004 1.00 88.88 104 PRO A N 1
ATOM 786 C CA . PRO A 1 104 ? -6.102 0.878 25.729 1.00 88.88 104 PRO A CA 1
ATOM 787 C C . PRO A 1 104 ? -6.085 1.844 24.532 1.00 88.88 104 PRO A C 1
ATOM 789 O O . PRO A 1 104 ? -7.132 2.298 24.082 1.00 88.88 104 PRO A O 1
ATOM 792 N N . TYR A 1 105 ? -4.905 2.146 23.985 1.00 91.44 105 TYR A N 1
ATOM 793 C CA . TYR A 1 105 ? -4.729 3.063 22.865 1.00 91.44 105 TYR A CA 1
ATOM 794 C C . TYR A 1 105 ? -5.617 2.720 21.658 1.00 91.44 105 TYR A C 1
ATOM 796 O O . TYR A 1 105 ? -6.303 3.594 21.128 1.00 91.44 105 TYR A O 1
ATOM 804 N N . TYR A 1 106 ? -5.654 1.454 21.230 1.00 93.06 106 TYR A N 1
ATOM 805 C CA . TYR A 1 106 ? -6.384 1.076 20.014 1.00 93.06 106 TYR A CA 1
ATOM 806 C C . TYR A 1 106 ? -7.900 1.089 20.199 1.00 93.06 106 TYR A C 1
ATOM 808 O O . TYR A 1 106 ? -8.619 1.547 19.312 1.00 93.06 106 TYR A O 1
ATOM 816 N N . SER A 1 107 ? -8.399 0.641 21.354 1.00 92.00 107 SER A N 1
ATOM 817 C CA . SER A 1 107 ? -9.833 0.704 21.648 1.00 92.00 107 SER A CA 1
ATOM 818 C C . SER A 1 107 ? -10.307 2.153 21.745 1.00 92.00 107 SER A C 1
ATOM 820 O O . SER A 1 107 ? -11.310 2.502 21.129 1.00 92.00 107 SER A O 1
ATOM 822 N N . GLN A 1 108 ? -9.543 3.025 22.408 1.00 93.25 108 GLN A N 1
ATOM 823 C CA . GLN A 1 108 ? -9.842 4.459 22.469 1.00 93.25 108 GLN A CA 1
ATOM 824 C C . GLN A 1 108 ? -9.740 5.135 21.093 1.00 93.25 108 GLN A C 1
ATOM 826 O O . GLN A 1 108 ? -10.511 6.046 20.795 1.00 93.25 108 GLN A O 1
ATOM 831 N N . THR A 1 109 ? -8.827 4.684 20.224 1.00 94.31 109 THR A N 1
ATOM 832 C CA . THR A 1 109 ? -8.715 5.198 18.847 1.00 94.31 109 THR A CA 1
ATOM 833 C C . THR A 1 109 ? -9.972 4.861 18.048 1.00 94.31 109 THR A C 1
ATOM 835 O O . THR A 1 109 ? -10.556 5.734 17.405 1.00 94.31 109 THR A O 1
ATOM 838 N N . LEU A 1 110 ? -10.443 3.615 18.141 1.00 94.62 110 LEU A N 1
ATOM 839 C CA . LEU A 1 110 ? -11.695 3.187 17.518 1.00 94.62 110 LEU A CA 1
ATOM 840 C C . LEU A 1 110 ? -12.907 3.944 18.080 1.00 94.62 110 LEU A C 1
ATOM 842 O O . LEU A 1 110 ? -13.815 4.279 17.325 1.00 94.62 110 LEU A O 1
ATOM 846 N N . GLU A 1 111 ? -12.923 4.275 19.373 1.00 94.44 111 GLU A N 1
ATOM 847 C CA . GLU A 1 111 ? -13.973 5.122 19.954 1.00 94.44 111 GLU A CA 1
ATOM 848 C C . GLU A 1 111 ? -13.937 6.558 19.425 1.00 94.44 111 GLU A C 1
ATOM 850 O O . GLU A 1 111 ? -14.989 7.141 19.156 1.00 94.44 111 GLU A O 1
ATOM 855 N N . ALA A 1 112 ? -12.748 7.145 19.269 1.00 95.12 112 ALA A N 1
ATOM 856 C CA . ALA A 1 112 ? -12.595 8.482 18.702 1.00 95.12 112 ALA A CA 1
ATOM 857 C C . ALA A 1 112 ? -13.069 8.527 17.242 1.00 95.12 112 ALA A C 1
ATOM 859 O O . ALA A 1 112 ? -13.827 9.424 16.873 1.00 95.12 112 ALA A O 1
ATOM 860 N N . LEU A 1 113 ? -12.711 7.516 16.445 1.00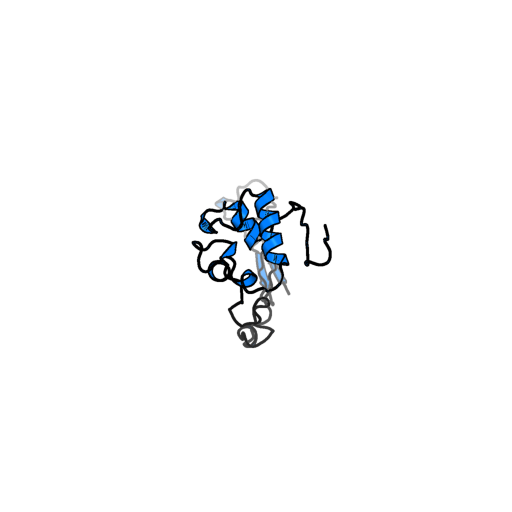 95.44 113 LEU A N 1
ATOM 861 C CA . LEU A 1 113 ? -13.226 7.339 15.087 1.00 95.44 113 LEU A CA 1
ATOM 862 C C . LEU A 1 113 ? -14.748 7.157 15.086 1.00 95.44 113 LEU A C 1
ATOM 864 O O . LEU A 1 113 ? -15.448 7.832 14.333 1.00 95.44 113 LEU A O 1
ATOM 868 N N . GLY A 1 114 ? -15.278 6.324 15.983 1.00 95.12 114 GLY A N 1
ATOM 869 C CA . GLY A 1 114 ? -16.712 6.072 16.111 1.00 95.12 114 GLY A CA 1
ATOM 870 C C . GLY A 1 114 ? -17.531 7.335 16.382 1.00 95.12 114 GLY A C 1
ATOM 871 O O . GLY A 1 114 ? -18.596 7.516 15.795 1.00 95.12 114 GLY A O 1
ATOM 872 N N . LYS A 1 115 ? -17.005 8.272 17.185 1.00 94.50 115 LYS A N 1
ATOM 873 C CA . LYS A 1 115 ? -17.643 9.581 17.435 1.00 94.50 115 LYS A CA 1
ATOM 874 C C . LYS A 1 115 ? -17.773 10.441 16.176 1.00 94.50 115 LYS A C 1
ATOM 876 O O . LYS A 1 115 ? -18.705 11.233 16.084 1.00 94.50 115 LYS A O 1
ATOM 881 N N . VAL A 1 116 ? -16.838 10.309 15.239 1.00 94.62 116 VAL A N 1
ATOM 882 C CA . VAL A 1 116 ? -16.764 11.125 14.020 1.00 94.62 116 VAL A CA 1
ATOM 883 C C . VAL A 1 116 ? -17.535 10.486 12.864 1.00 94.62 116 VAL A C 1
ATOM 885 O O . VAL A 1 116 ? -18.217 11.193 12.124 1.00 94.62 116 VAL A O 1
ATOM 888 N N . TYR A 1 117 ? -17.441 9.163 12.730 1.00 94.75 117 TYR A N 1
ATOM 889 C CA . TYR A 1 117 ? -18.025 8.388 11.632 1.00 94.75 117 TYR A CA 1
ATOM 890 C C . TYR A 1 117 ? -19.356 7.707 11.986 1.00 94.75 117 TYR A C 1
ATOM 892 O O . TYR A 1 117 ? -19.987 7.109 11.120 1.00 94.75 117 TYR A O 1
ATOM 900 N N . GLY A 1 118 ? -19.816 7.820 13.235 1.00 94.75 118 GLY A N 1
ATOM 901 C CA . GLY A 1 118 ? -21.159 7.406 13.645 1.00 94.75 118 GLY A CA 1
ATOM 902 C C . GLY A 1 118 ? -21.315 5.921 13.977 1.00 94.75 118 GLY A C 1
ATOM 903 O O . GLY A 1 118 ? -22.412 5.393 13.823 1.00 94.75 118 GLY A O 1
ATOM 904 N N . PHE A 1 119 ? -20.260 5.258 14.456 1.00 96.38 119 PHE A N 1
ATOM 905 C CA . PHE A 1 119 ? -20.302 3.851 14.870 1.00 96.38 119 PHE A CA 1
ATOM 906 C C . PHE A 1 119 ? -19.878 3.652 16.328 1.00 96.38 119 PHE A C 1
ATOM 908 O O . PHE A 1 119 ? -19.308 4.534 16.975 1.00 96.38 119 PHE A O 1
ATOM 915 N N . LYS A 1 120 ? -20.153 2.464 16.862 1.00 96.31 120 LYS A N 1
ATOM 916 C CA . LYS A 1 120 ? -19.774 2.024 18.205 1.00 96.31 120 LYS A CA 1
ATOM 917 C C . LYS A 1 120 ? -18.863 0.808 18.122 1.00 96.31 120 LYS A C 1
ATOM 919 O O . LYS A 1 120 ? -18.928 0.012 17.196 1.00 96.31 120 LYS A O 1
ATOM 924 N N . LEU A 1 121 ? -18.078 0.591 19.175 1.00 94.81 121 LEU A N 1
ATOM 925 C CA . LEU A 1 121 ? -17.252 -0.614 19.310 1.00 94.81 121 LEU A CA 1
ATOM 926 C C . LEU A 1 121 ? -18.056 -1.930 19.276 1.00 94.81 121 LEU A C 1
ATOM 928 O O . LEU A 1 121 ? -17.494 -2.983 19.004 1.00 94.81 121 LEU A O 1
ATOM 932 N N . GLY A 1 122 ? -19.349 -1.892 19.604 1.00 95.56 122 GLY A N 1
ATOM 933 C CA . GLY A 1 122 ? -20.219 -3.071 19.558 1.00 95.56 122 GLY A CA 1
ATOM 934 C C . GLY A 1 122 ? -20.754 -3.403 18.166 1.00 95.56 122 GLY A C 1
ATOM 935 O O . GLY A 1 122 ? -21.422 -4.423 18.023 1.00 95.56 122 GLY A O 1
ATOM 936 N N . ASP A 1 123 ? -20.489 -2.564 17.166 1.00 96.81 123 ASP A N 1
ATOM 937 C CA . ASP A 1 123 ? -20.964 -2.780 15.804 1.00 96.81 123 ASP A CA 1
ATOM 938 C C . ASP A 1 123 ? -20.015 -3.733 15.064 1.00 96.81 123 ASP A C 1
ATOM 940 O O . ASP A 1 123 ? -18.814 -3.803 15.364 1.00 96.81 123 ASP A O 1
ATOM 944 N N . LYS A 1 124 ? -20.561 -4.497 14.112 1.00 97.50 124 LYS A N 1
ATOM 945 C CA . LYS A 1 124 ? -19.776 -5.398 13.260 1.00 97.50 124 LYS A CA 1
ATOM 946 C C . LYS A 1 124 ? -19.016 -4.599 12.219 1.00 97.50 124 LYS A C 1
ATOM 948 O O . LYS A 1 124 ? -19.543 -3.612 11.713 1.00 97.50 124 LYS A O 1
ATOM 953 N N . PHE A 1 125 ? -17.822 -5.055 11.849 1.00 96.69 125 PHE A N 1
ATOM 954 C CA . PHE A 1 125 ? -17.003 -4.336 10.872 1.00 96.69 125 PHE A CA 1
ATOM 955 C C . PHE A 1 125 ? -17.724 -4.145 9.529 1.00 96.69 125 PHE A C 1
ATOM 957 O O . PHE A 1 125 ? -17.735 -3.041 8.993 1.00 96.69 125 PHE A O 1
ATOM 964 N N . LYS A 1 126 ? -18.405 -5.183 9.032 1.00 96.75 126 LYS A N 1
ATOM 965 C CA . LYS A 1 126 ? -19.167 -5.117 7.776 1.00 96.75 126 LYS A CA 1
ATOM 966 C C . LYS A 1 126 ? -20.359 -4.151 7.795 1.00 96.75 126 LYS A C 1
ATOM 968 O O . LYS A 1 126 ? -20.817 -3.741 6.735 1.00 96.75 126 LYS A O 1
ATOM 973 N N . ASP A 1 127 ? -20.887 -3.838 8.982 1.00 96.94 127 ASP A N 1
ATOM 974 C CA . ASP A 1 127 ? -22.058 -2.967 9.144 1.00 96.94 127 ASP A CA 1
ATOM 975 C C . ASP A 1 127 ? -21.642 -1.479 9.188 1.00 96.94 127 ASP A C 1
ATOM 977 O O . ASP A 1 127 ? -22.491 -0.588 9.142 1.00 96.94 127 ASP A O 1
ATOM 981 N N . LEU A 1 128 ? -20.335 -1.198 9.268 1.00 96.62 128 LEU A N 1
ATOM 982 C CA . LEU A 1 128 ? -19.777 0.149 9.182 1.00 96.62 128 LEU A CA 1
ATOM 983 C C . LEU A 1 128 ? -19.905 0.700 7.758 1.00 96.62 128 LEU A C 1
ATOM 985 O O . LEU A 1 128 ? -19.825 -0.048 6.784 1.00 96.62 128 LEU A O 1
ATOM 989 N N . SER A 1 129 ? -20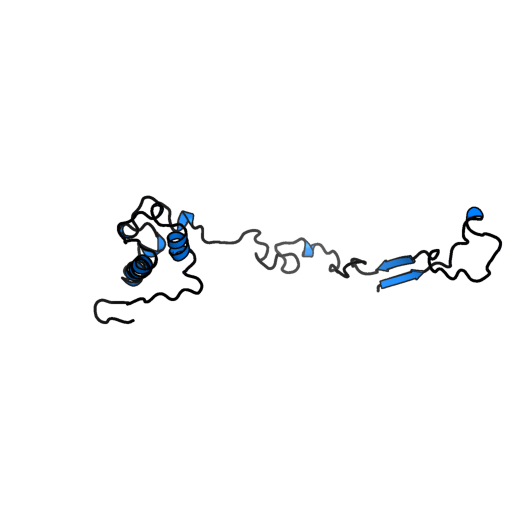.016 2.025 7.627 1.00 96.62 129 SER A N 1
ATOM 990 C CA . SER A 1 129 ? -19.936 2.676 6.316 1.00 96.62 129 SER A CA 1
ATOM 991 C C . SER A 1 129 ? -18.576 2.427 5.656 1.00 96.62 129 SER A C 1
ATOM 993 O O . SER A 1 129 ? -17.560 2.298 6.341 1.00 96.62 129 SER A O 1
ATOM 995 N N . GLU A 1 130 ? -18.534 2.416 4.322 1.00 95.75 130 GLU A N 1
ATOM 996 C CA . GLU A 1 130 ? -17.276 2.256 3.576 1.00 95.75 130 GLU A CA 1
ATOM 997 C C . GLU A 1 130 ? -16.235 3.308 3.988 1.00 95.75 130 GLU A C 1
ATOM 999 O O . GLU A 1 130 ? -15.065 2.987 4.172 1.00 95.75 130 GLU A O 1
ATOM 1004 N N . GLU A 1 131 ? -16.667 4.550 4.230 1.00 95.31 131 GLU A N 1
ATOM 1005 C CA . GLU A 1 131 ? -15.792 5.626 4.705 1.00 95.31 131 GLU A CA 1
ATOM 1006 C C . GLU A 1 131 ? -15.188 5.312 6.084 1.00 95.31 131 GLU A C 1
ATOM 1008 O O . GLU A 1 131 ? -14.001 5.543 6.301 1.00 95.31 131 GLU A O 1
ATOM 1013 N N . ALA A 1 132 ? -15.969 4.737 7.005 1.00 95.81 132 ALA A N 1
ATOM 1014 C CA . ALA A 1 132 ? -15.483 4.334 8.322 1.00 95.81 132 ALA A CA 1
ATOM 1015 C C . ALA A 1 132 ? -14.502 3.154 8.235 1.00 95.81 132 ALA A C 1
ATOM 1017 O O . ALA A 1 132 ? -13.468 3.165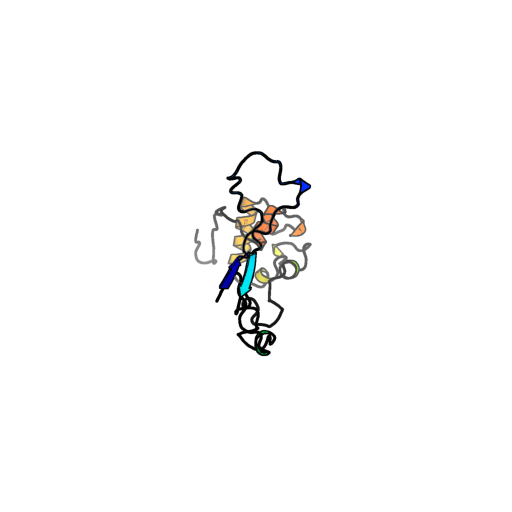 8.904 1.00 95.81 132 ALA A O 1
ATOM 1018 N N . GLN A 1 133 ? -14.791 2.158 7.391 1.00 96.31 133 GLN A N 1
ATOM 1019 C CA . GLN A 1 133 ? -13.886 1.028 7.155 1.00 96.31 133 GLN A CA 1
ATOM 1020 C C . GLN A 1 133 ? -12.550 1.510 6.575 1.00 96.31 133 GLN A C 1
ATOM 1022 O O . GLN A 1 133 ? -11.484 1.138 7.069 1.00 96.31 133 GLN A O 1
ATOM 1027 N N . GLN A 1 134 ? -12.593 2.406 5.584 1.00 95.88 134 GLN A N 1
ATOM 1028 C CA . GLN A 1 134 ? -11.395 3.010 5.003 1.00 95.88 134 GLN A CA 1
ATOM 1029 C C . GLN A 1 134 ? -10.654 3.897 6.007 1.00 95.88 134 GLN A C 1
ATOM 1031 O O . GLN A 1 134 ? -9.431 3.833 6.072 1.00 95.88 134 GLN A O 1
ATOM 1036 N N . ALA A 1 135 ? -11.358 4.650 6.856 1.00 95.69 135 ALA A N 1
ATOM 1037 C CA . ALA A 1 135 ? -10.724 5.435 7.912 1.00 95.69 135 ALA A CA 1
ATOM 1038 C C . ALA A 1 135 ? -9.942 4.556 8.903 1.00 95.69 135 ALA A C 1
ATOM 1040 O O . ALA A 1 135 ? -8.860 4.942 9.344 1.00 95.69 135 ALA A O 1
ATOM 1041 N N . ILE A 1 136 ? -10.451 3.359 9.219 1.00 95.06 136 ILE A N 1
ATOM 1042 C CA . ILE A 1 136 ? -9.761 2.384 10.076 1.00 95.06 136 ILE A CA 1
ATOM 1043 C C . ILE A 1 136 ? -8.544 1.770 9.359 1.00 95.06 136 ILE A C 1
ATOM 1045 O O . ILE A 1 136 ? -7.482 1.647 9.966 1.00 95.06 136 ILE A O 1
ATOM 1049 N N . LEU A 1 137 ? -8.675 1.384 8.084 1.00 95.00 137 LEU A N 1
ATOM 1050 C CA . LEU A 1 137 ? -7.634 0.648 7.346 1.00 95.00 137 LEU A CA 1
ATOM 1051 C C . LEU A 1 137 ? -6.542 1.543 6.742 1.00 95.00 137 LEU A C 1
ATOM 1053 O O . LEU A 1 137 ? -5.382 1.141 6.647 1.00 95.00 137 LEU A O 1
ATOM 1057 N N . ARG A 1 138 ? -6.914 2.742 6.294 1.00 95.25 138 ARG A N 1
ATOM 1058 C CA . ARG A 1 138 ? -6.084 3.652 5.491 1.00 95.25 138 ARG A CA 1
ATOM 1059 C C . ARG A 1 138 ? -5.905 5.031 6.132 1.00 95.25 138 ARG A C 1
ATOM 1061 O O . ARG A 1 138 ? -5.102 5.821 5.639 1.00 95.25 138 ARG A O 1
ATOM 1068 N N . GLY A 1 139 ? -6.583 5.300 7.247 1.00 94.31 139 GLY A N 1
ATOM 1069 C CA . GLY A 1 139 ? -6.541 6.582 7.945 1.00 94.31 139 GLY A CA 1
ATOM 1070 C C . GLY A 1 139 ? -7.544 7.600 7.398 1.00 94.31 139 GLY A C 1
ATOM 1071 O O .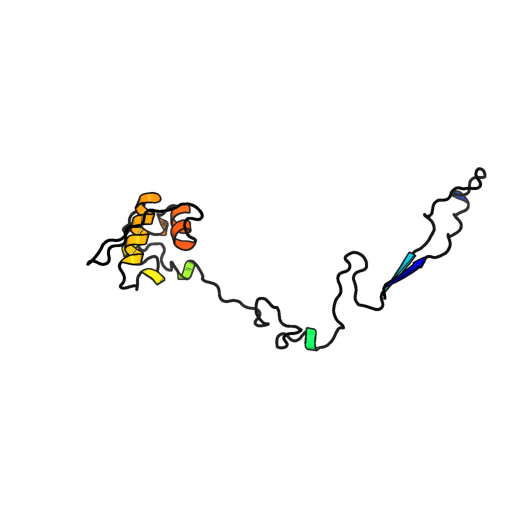 GLY A 1 139 ? -8.255 7.362 6.427 1.00 94.31 139 GLY A O 1
ATOM 1072 N N . THR A 1 140 ? -7.603 8.764 8.040 1.00 94.31 140 THR A N 1
ATOM 1073 C CA . THR A 1 140 ? -8.631 9.796 7.806 1.00 94.31 140 THR A CA 1
ATOM 1074 C C . THR A 1 140 ? -8.229 10.840 6.759 1.00 94.31 140 THR A C 1
ATOM 1076 O O . THR A 1 140 ? -8.936 11.830 6.560 1.00 94.31 140 THR A O 1
ATOM 1079 N N . GLY A 1 141 ? -7.088 10.638 6.091 1.00 92.06 141 GLY A N 1
ATOM 1080 C CA . GLY A 1 141 ? -6.509 11.598 5.154 1.00 92.06 141 GLY A CA 1
ATOM 1081 C C . GLY A 1 141 ? -6.155 12.912 5.852 1.00 92.06 141 GLY A C 1
ATOM 1082 O O . GLY A 1 141 ? -5.335 12.934 6.764 1.00 92.06 141 GLY A O 1
ATOM 1083 N N . GLU A 1 142 ? -6.787 14.003 5.424 1.00 90.88 142 GLU A N 1
ATOM 1084 C CA . GLU A 1 142 ? -6.569 15.354 5.965 1.00 90.88 142 GLU A CA 1
ATOM 1085 C C . GLU A 1 142 ? -7.472 15.682 7.164 1.00 90.88 142 GLU A C 1
ATOM 1087 O O . GLU A 1 142 ? -7.313 16.720 7.806 1.00 90.88 142 GLU A O 1
ATOM 1092 N N . ARG A 1 143 ? -8.451 14.824 7.478 1.00 91.44 143 ARG A N 1
ATOM 1093 C CA . ARG A 1 143 ? -9.408 15.092 8.553 1.00 91.44 143 ARG A CA 1
ATOM 1094 C C . ARG A 1 143 ? -8.774 14.820 9.912 1.00 91.44 143 ARG A C 1
ATOM 1096 O O . ARG A 1 143 ? -8.516 13.670 10.268 1.00 91.44 143 ARG A O 1
ATOM 1103 N N . GLU A 1 144 ? -8.604 15.877 10.697 1.00 92.12 144 GLU A N 1
ATOM 1104 C CA . GLU A 1 144 ? -8.155 15.777 12.084 1.00 92.12 144 GLU A CA 1
ATOM 1105 C C . GLU A 1 144 ? -9.252 15.206 12.991 1.00 92.12 144 GLU A C 1
ATOM 1107 O O . GLU A 1 144 ? -10.429 15.571 12.900 1.00 92.12 144 GLU A O 1
ATOM 1112 N N . ILE A 1 145 ? -8.855 14.314 13.900 1.00 92.44 145 ILE A N 1
ATOM 1113 C CA . ILE A 1 145 ? -9.743 13.712 14.895 1.00 92.44 145 ILE A CA 1
ATOM 1114 C C . ILE A 1 145 ? -9.208 14.011 16.283 1.00 92.44 145 ILE A C 1
ATOM 1116 O O . ILE A 1 145 ? -8.057 13.728 16.601 1.00 92.44 145 ILE A O 1
ATOM 1120 N N . THR A 1 146 ? -10.075 14.555 17.134 1.00 90.12 146 THR A N 1
ATOM 1121 C CA . THR A 1 146 ? -9.758 14.724 18.551 1.00 90.12 146 THR A CA 1
ATOM 1122 C C . THR A 1 146 ? -9.688 13.357 19.226 1.00 90.12 146 THR A C 1
ATOM 1124 O O . THR A 1 146 ? -10.699 12.659 19.336 1.00 90.12 146 THR A O 1
ATOM 1127 N N . PHE A 1 147 ? -8.505 13.004 19.714 1.00 90.19 147 PHE A N 1
ATOM 1128 C CA . PHE A 1 147 ? -8.235 11.749 20.399 1.00 90.19 147 PHE A CA 1
ATOM 1129 C C . PHE A 1 147 ? -7.817 12.039 21.839 1.00 90.19 147 PHE A C 1
ATOM 1131 O O . PHE A 1 147 ? -6.786 12.653 22.074 1.00 90.19 147 PHE A O 1
ATOM 1138 N N . ASN A 1 148 ? -8.626 11.597 22.802 1.00 87.06 148 ASN A N 1
ATOM 1139 C CA . ASN A 1 148 ? -8.241 11.665 24.207 1.00 87.06 148 ASN A CA 1
ATOM 1140 C C . ASN A 1 148 ? -7.702 10.295 24.613 1.00 87.06 148 ASN A C 1
ATOM 1142 O O . ASN A 1 148 ? -8.463 9.327 24.611 1.00 87.06 148 ASN A O 1
ATOM 1146 N N . TYR A 1 149 ? -6.420 10.234 24.952 1.00 89.81 149 TYR A N 1
ATOM 1147 C CA . TYR A 1 149 ? -5.774 9.030 25.452 1.00 89.81 149 TYR A CA 1
ATOM 1148 C C . TYR A 1 149 ? -5.797 9.006 26.977 1.00 89.81 149 TYR A C 1
ATOM 1150 O O . TYR A 1 149 ? -5.336 9.951 27.612 1.00 89.81 149 TYR A O 1
ATOM 1158 N N . ASP A 1 150 ? -6.291 7.925 27.563 1.00 89.12 150 ASP A N 1
ATOM 1159 C CA . ASP A 1 150 ? -6.269 7.689 29.006 1.00 89.12 150 ASP A CA 1
ATOM 1160 C C . ASP A 1 150 ? -5.556 6.365 29.296 1.00 89.12 150 ASP A C 1
ATOM 1162 O O . ASP A 1 150 ? -6.012 5.298 28.875 1.00 89.12 150 ASP A O 1
ATOM 1166 N N . ASP A 1 151 ? -4.424 6.427 29.995 1.00 86.12 151 ASP A N 1
ATOM 1167 C CA . ASP A 1 151 ? -3.653 5.243 30.392 1.00 86.12 151 ASP A CA 1
ATOM 1168 C C . ASP A 1 151 ? -4.077 4.668 31.759 1.00 86.12 151 ASP A C 1
ATOM 1170 O O . ASP A 1 151 ? -3.477 3.707 32.243 1.00 86.12 151 ASP A O 1
ATOM 1174 N N . GLY A 1 152 ? -5.116 5.239 32.379 1.00 82.00 152 GLY A N 1
ATOM 1175 C CA . GLY A 1 152 ? -5.624 4.886 33.704 1.00 82.00 152 GLY A CA 1
ATOM 1176 C C . GLY A 1 152 ? -4.959 5.644 34.857 1.00 82.00 152 GLY A C 1
ATOM 1177 O O . GLY A 1 152 ? -5.451 5.589 35.984 1.00 82.00 152 GLY A O 1
ATOM 1178 N N . LEU A 1 153 ? -3.865 6.368 34.602 1.00 80.50 153 LEU A N 1
ATOM 1179 C CA . LEU A 1 153 ? -3.179 7.227 35.574 1.00 80.50 153 LEU A CA 1
ATOM 1180 C C . LEU A 1 153 ? -3.256 8.704 35.174 1.00 80.50 153 LEU A C 1
ATOM 1182 O O . LEU A 1 153 ? -3.290 9.578 36.046 1.00 80.50 153 LEU A O 1
ATOM 1186 N N . ARG A 1 154 ? -3.237 8.995 33.871 1.00 81.25 154 ARG A N 1
ATOM 1187 C CA . ARG A 1 154 ? -3.233 10.334 33.283 1.00 81.25 154 ARG A CA 1
ATOM 1188 C C . ARG A 1 154 ? -4.014 10.335 31.972 1.00 81.25 154 ARG A C 1
ATOM 1190 O O . ARG A 1 154 ? -3.944 9.394 31.187 1.00 81.25 154 ARG A O 1
ATOM 1197 N N . SER A 1 155 ? -4.696 11.448 31.716 1.00 81.00 155 SER A N 1
ATOM 1198 C CA . SER A 1 155 ? -5.343 11.710 30.433 1.00 81.00 155 SER A CA 1
ATOM 1199 C C . SER A 1 155 ? -4.568 12.749 29.628 1.00 81.00 155 SER A C 1
ATOM 1201 O O . SER A 1 155 ? -4.062 13.740 30.159 1.00 81.00 155 SER A O 1
ATOM 1203 N N . TYR A 1 156 ? -4.488 12.499 28.330 1.00 80.56 156 TYR A N 1
ATOM 1204 C CA . TYR A 1 156 ? -3.835 13.314 27.319 1.00 80.56 156 TYR A CA 1
ATOM 1205 C C . TYR A 1 156 ? -4.856 13.606 26.218 1.00 80.56 156 TYR A C 1
ATOM 1207 O O . TYR A 1 156 ? -5.713 12.770 25.933 1.00 80.56 156 TYR A O 1
ATOM 1215 N N . LYS A 1 157 ? -4.789 14.794 25.625 1.00 74.56 157 LYS A N 1
ATOM 1216 C CA . LYS A 1 157 ? -5.678 15.245 24.552 1.00 74.56 157 LYS A CA 1
ATOM 1217 C C . LYS A 1 157 ? -4.857 15.748 23.378 1.00 74.56 157 LYS A C 1
ATOM 1219 O O . LYS A 1 157 ? -3.795 16.347 23.658 1.00 74.56 157 LYS A O 1
#

Radius of gyration: 33.93 Å; chains: 1; bounding box: 50×40×103 Å

InterPro domains:
  IPR041552 UvrA DNA-binding domain [PF17755] (78-155)

Foldseek 3Di:
DKDKDKDDFDPDPPVPDDPDDDDPPDPPRIDIDIDDPFQADPPPRDGDDPDDPLLCDLCHQNVNDPVCSSPPDDDDDDVCVQQVDQQDFLQCCSRVVCNPDPFCQVVQVLVQLCVVQVHDSRDGNNVGDPLSNCCSVPNNVPDDTDGWDDRPPDIDD

Organism: Streptococcus pyogenes (NCBI:txid1314)

Secondary structure (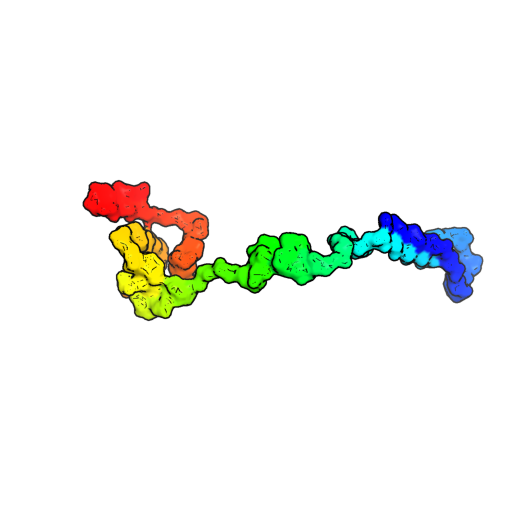DSSP, 8-state):
-EEEEEPPPPPPPTTT--SS-TT---TTS--EEEEESSSB-TTT--B-----GGGG-TTSTTTS-TTTTT-S------HHHHSS-TTSBTTTTSSHHHHT--STHHHHHHHHHHHHHT--TTSBGGGS-HHHHHHHHH--TT------EE-SS-EE-

Sequence (157 aa):
GLVVAEFADRPLPASETSEESAYKSKNETHERILFSEKFACPVSGFTIPEIEPRLFSFNNPFGACPTCDGLGSQRAIDENLVVPDDNATLRDGAVSPWAKSTSPYYSQTLEALGKVYGFKLGDKFKDLSEEAQQAILRGTGEREITFNYDDGLRSYK